Protein AF-A0A9D4CTN4-F1 (afdb_monomer_lite)

Sequence (71 aa):
MDISVSKYLSPGSSRTRANHSIKFLPLSTSTSYYRHSFFPSIIATWNNLPASIAESPDLVSFKRGLATTRF

Organism: Dreissena polymorpha (NCBI:txid45954)

pLDDT: mean 74.57, std 11.92, range [43.53, 91.69]

Radius of gyration: 13.39 Å; chains: 1; bounding box: 34×28×27 Å

Structure (mmCIF, N/CA/C/O backbone):
data_AF-A0A9D4CTN4-F1
#
_entry.id   AF-A0A9D4CTN4-F1
#
loop_
_atom_site.group_PDB
_atom_site.id
_atom_site.type_symbol
_atom_site.label_atom_id
_atom_site.label_alt_id
_atom_site.label_comp_id
_atom_site.label_asym_id
_atom_site.label_entity_id
_atom_site.label_seq_id
_atom_site.pdbx_PDB_ins_code
_atom_site.Cartn_x
_atom_site.Cartn_y
_atom_site.Cartn_z
_atom_site.occupancy
_atom_site.B_iso_or_equiv
_atom_site.auth_seq_id
_atom_site.auth_comp_id
_atom_site.auth_asym_id
_atom_site.auth_atom_id
_atom_site.pdbx_PDB_model_num
ATOM 1 N N . MET A 1 1 ? 18.526 -13.075 -2.475 1.00 43.53 1 MET A N 1
ATOM 2 C CA . MET A 1 1 ? 18.687 -11.624 -2.691 1.00 43.53 1 MET A CA 1
ATOM 3 C C . MET A 1 1 ? 17.712 -10.931 -1.768 1.00 43.53 1 MET A C 1
ATOM 5 O O . MET A 1 1 ? 16.521 -10.989 -2.039 1.00 43.53 1 MET A O 1
ATOM 9 N N . ASP A 1 2 ? 18.194 -10.388 -0.654 1.00 56.41 2 ASP A N 1
ATOM 10 C CA . ASP A 1 2 ? 17.336 -9.678 0.292 1.00 56.41 2 ASP A CA 1
ATOM 11 C C . ASP A 1 2 ? 17.272 -8.206 -0.128 1.00 56.41 2 ASP A C 1
ATOM 13 O O . ASP A 1 2 ? 18.295 -7.522 -0.234 1.00 56.41 2 ASP A O 1
ATOM 17 N N . ILE A 1 3 ? 16.085 -7.753 -0.514 1.00 62.06 3 ILE A N 1
ATOM 18 C CA . ILE A 1 3 ? 15.871 -6.403 -1.030 1.00 62.06 3 ILE A CA 1
ATOM 19 C C . ILE A 1 3 ? 15.559 -5.535 0.184 1.00 62.06 3 ILE A C 1
ATOM 21 O O . ILE A 1 3 ? 14.494 -5.665 0.777 1.00 62.06 3 ILE A O 1
ATOM 25 N N . SER A 1 4 ? 16.487 -4.651 0.558 1.00 67.69 4 SER A N 1
ATOM 26 C CA . SER A 1 4 ? 16.294 -3.763 1.709 1.00 67.69 4 SER A CA 1
ATOM 27 C C . SER A 1 4 ? 15.086 -2.850 1.490 1.00 67.69 4 SER A C 1
ATOM 29 O O . SER A 1 4 ? 15.157 -1.883 0.733 1.00 67.69 4 SER A O 1
ATOM 31 N N . VAL A 1 5 ? 13.970 -3.169 2.148 1.00 65.88 5 VAL A N 1
ATOM 32 C CA . VAL A 1 5 ? 12.672 -2.497 1.982 1.00 65.88 5 VAL A CA 1
ATOM 33 C C . VAL A 1 5 ? 12.777 -0.994 2.238 1.00 65.88 5 VAL A C 1
ATOM 35 O O . VAL A 1 5 ? 12.197 -0.209 1.495 1.00 65.88 5 VAL A O 1
ATOM 38 N N . SER A 1 6 ? 13.587 -0.576 3.212 1.00 68.50 6 SER A N 1
ATOM 39 C CA . SER A 1 6 ? 13.803 0.837 3.557 1.00 68.50 6 SER A CA 1
ATOM 40 C C . SER A 1 6 ? 14.495 1.651 2.459 1.00 68.50 6 SER A C 1
ATOM 42 O O . SER A 1 6 ? 14.416 2.876 2.462 1.00 68.50 6 SER A O 1
ATOM 44 N N . LYS A 1 7 ? 15.149 0.994 1.494 1.00 68.44 7 LYS A N 1
ATOM 45 C CA . LYS A 1 7 ? 15.734 1.651 0.317 1.00 68.44 7 LYS A CA 1
ATOM 46 C C . LYS A 1 7 ? 14.681 1.993 -0.745 1.00 68.44 7 LYS A C 1
ATOM 48 O O . LYS A 1 7 ? 14.932 2.851 -1.589 1.00 68.44 7 LYS A O 1
ATOM 53 N N . TYR A 1 8 ? 13.528 1.321 -0.717 1.00 68.19 8 TYR A N 1
ATOM 54 C CA . TYR A 1 8 ? 12.499 1.401 -1.760 1.00 68.19 8 TYR A CA 1
ATOM 55 C C . TYR A 1 8 ? 11.144 1.890 -1.256 1.00 68.19 8 TYR A C 1
ATOM 57 O O . TYR A 1 8 ? 10.352 2.371 -2.056 1.00 68.19 8 TYR A O 1
ATOM 65 N N . LEU A 1 9 ? 10.853 1.763 0.036 1.00 73.25 9 LEU A N 1
ATOM 66 C CA . LEU A 1 9 ? 9.600 2.191 0.641 1.00 73.25 9 LEU A CA 1
ATOM 67 C C . LEU A 1 9 ? 9.896 3.149 1.788 1.00 73.25 9 LEU A C 1
ATOM 69 O O . LEU A 1 9 ? 10.499 2.775 2.792 1.00 73.25 9 LEU A O 1
ATOM 73 N N . SER A 1 10 ? 9.409 4.376 1.640 1.00 77.62 10 SER A N 1
ATOM 74 C CA . SER A 1 10 ? 9.426 5.380 2.698 1.00 77.62 10 SER A CA 1
ATOM 75 C C . SER A 1 10 ? 8.000 5.578 3.209 1.00 77.62 10 SER A C 1
ATOM 77 O O . SER A 1 10 ? 7.114 5.867 2.394 1.00 77.62 10 SER A O 1
ATOM 79 N N . PRO A 1 11 ? 7.742 5.434 4.521 1.00 76.38 11 PRO A N 1
ATOM 80 C CA . PRO A 1 11 ? 6.437 5.734 5.097 1.00 76.38 11 PRO A CA 1
ATOM 81 C C . PRO A 1 11 ? 6.027 7.178 4.789 1.00 76.38 11 PRO A C 1
ATOM 83 O O . PRO A 1 11 ? 6.820 8.113 4.926 1.00 76.38 11 PRO A O 1
ATOM 86 N N . GLY A 1 12 ? 4.784 7.365 4.352 1.00 72.06 12 GLY A N 1
ATOM 87 C CA . GLY A 1 12 ? 4.215 8.689 4.144 1.00 72.06 12 GLY A CA 1
ATOM 88 C C . GLY A 1 12 ? 3.922 9.358 5.481 1.00 72.06 12 GLY A C 1
ATOM 89 O O . GLY A 1 12 ? 3.052 8.911 6.212 1.00 72.06 12 GLY A O 1
ATOM 90 N N . SER A 1 13 ? 4.619 10.453 5.789 1.00 65.06 13 SER A N 1
ATOM 91 C CA . SER A 1 13 ? 4.347 11.263 6.991 1.00 65.06 13 SER A CA 1
ATOM 92 C C . SER A 1 13 ? 3.191 12.263 6.787 1.00 65.06 13 SER A C 1
ATOM 94 O O . SER A 1 13 ? 2.576 12.743 7.739 1.00 65.06 13 SER A O 1
ATOM 96 N N . SER A 1 14 ? 2.850 12.582 5.531 1.00 59.22 14 SER A N 1
ATOM 97 C CA . SER A 1 14 ? 1.876 13.635 5.228 1.00 59.22 14 SER A CA 1
ATOM 98 C C . SER A 1 14 ? 0.429 13.135 5.291 1.00 59.22 14 SER A C 1
ATOM 100 O O . SER A 1 14 ? 0.011 12.286 4.505 1.00 59.22 14 SER A O 1
ATOM 102 N N . ARG A 1 15 ? -0.351 13.713 6.214 1.00 59.59 15 ARG A N 1
ATOM 103 C CA . ARG A 1 15 ? -1.787 13.438 6.425 1.00 59.59 15 ARG A CA 1
ATOM 104 C C . ARG A 1 15 ? -2.696 14.138 5.409 1.00 59.59 15 ARG A C 1
ATOM 106 O O . ARG A 1 15 ? -3.902 13.896 5.392 1.00 59.59 15 ARG A O 1
ATOM 113 N N . THR A 1 16 ? -2.161 15.020 4.568 1.00 53.41 16 THR A N 1
ATOM 114 C CA . THR A 1 16 ? -2.984 15.833 3.668 1.00 53.41 16 THR A CA 1
ATOM 115 C C . THR A 1 16 ? -3.476 14.969 2.505 1.00 53.41 16 THR A C 1
ATOM 117 O O . THR A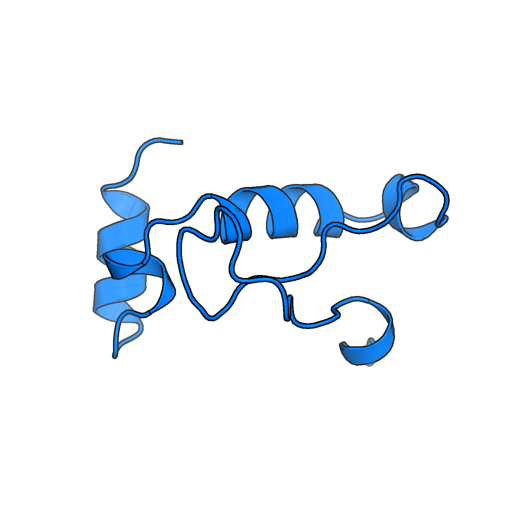 1 16 ? -2.694 14.589 1.638 1.00 53.41 16 THR A O 1
ATOM 120 N N . ARG A 1 17 ? -4.784 14.658 2.488 1.00 57.97 17 ARG A N 1
ATOM 121 C CA . ARG A 1 17 ? -5.461 13.755 1.524 1.00 57.97 17 ARG A CA 1
ATOM 122 C C . ARG A 1 17 ? -5.074 12.269 1.650 1.00 57.97 17 ARG A C 1
ATOM 124 O O . ARG A 1 17 ? -5.102 11.520 0.672 1.00 57.97 17 ARG A O 1
ATOM 131 N N . ALA A 1 18 ? -4.711 11.819 2.851 1.00 62.12 18 ALA A N 1
ATOM 132 C CA . ALA A 1 18 ? -4.464 10.404 3.115 1.00 62.12 18 ALA A CA 1
ATOM 133 C C . ALA A 1 18 ? -5.779 9.658 3.419 1.00 62.12 18 ALA A C 1
ATOM 135 O O . ALA A 1 18 ? -6.489 10.007 4.353 1.00 62.12 18 ALA A O 1
ATOM 136 N N . ASN A 1 19 ? -6.074 8.609 2.645 1.00 73.00 19 ASN A N 1
ATOM 137 C CA . ASN A 1 19 ? -7.210 7.707 2.875 1.00 73.00 19 ASN A CA 1
ATOM 138 C C . ASN A 1 19 ? -7.020 6.806 4.105 1.00 73.00 19 ASN A C 1
ATOM 140 O O . ASN A 1 19 ? -8.006 6.254 4.571 1.00 73.00 19 ASN A O 1
ATOM 144 N N . HIS A 1 20 ? -5.780 6.629 4.586 1.00 83.19 20 HIS A N 1
ATOM 145 C CA . HIS A 1 20 ? -5.397 5.809 5.742 1.00 83.19 20 HIS A CA 1
ATOM 146 C C . HIS A 1 20 ? -3.976 6.165 6.221 1.00 83.19 20 HIS A C 1
ATOM 148 O O . HIS A 1 20 ? -3.223 6.832 5.505 1.00 83.19 20 HIS A O 1
ATOM 154 N N . SER A 1 21 ? -3.613 5.724 7.425 1.00 79.31 21 SER A N 1
ATOM 155 C CA . SER A 1 21 ? -2.355 6.017 8.129 1.00 79.31 21 SER A CA 1
ATOM 156 C C . SER A 1 21 ? -1.142 5.249 7.597 1.00 79.31 21 SER A C 1
ATOM 158 O O . SER A 1 21 ? -0.024 5.750 7.653 1.00 79.31 21 SER A O 1
ATOM 160 N N . ILE A 1 22 ? -1.349 4.063 7.023 1.00 82.19 22 ILE A N 1
ATOM 161 C CA 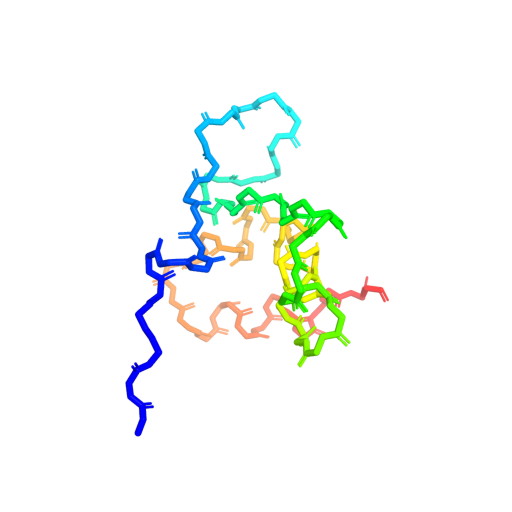. ILE A 1 22 ? -0.266 3.173 6.566 1.00 82.19 22 ILE A CA 1
ATOM 162 C C . ILE A 1 22 ? 0.170 3.396 5.104 1.00 82.19 22 ILE A C 1
ATOM 164 O O . ILE A 1 22 ? 0.482 2.444 4.395 1.00 82.19 22 ILE A O 1
ATOM 168 N N . LYS A 1 23 ? 0.166 4.638 4.603 1.00 80.38 23 LYS A N 1
ATOM 169 C CA . LYS A 1 23 ? 0.557 4.948 3.211 1.00 80.38 23 LYS A CA 1
ATOM 170 C C . LYS A 1 23 ? 2.072 4.991 3.004 1.00 80.38 23 LYS A C 1
ATOM 172 O O . LYS A 1 23 ? 2.836 5.323 3.909 1.00 80.38 23 LYS A O 1
ATOM 177 N N . PHE A 1 24 ? 2.493 4.753 1.764 1.00 81.94 24 PHE A N 1
ATOM 178 C CA . PHE A 1 24 ? 3.878 4.949 1.325 1.00 81.94 24 PHE A CA 1
ATOM 179 C C . PHE A 1 24 ? 4.009 6.210 0.472 1.00 81.94 24 PHE A C 1
ATOM 181 O O . PHE A 1 24 ? 3.077 6.590 -0.241 1.00 81.94 24 PHE A O 1
ATOM 188 N N . LEU A 1 25 ? 5.168 6.865 0.519 1.00 79.25 25 LEU A N 1
ATOM 189 C CA . LEU A 1 25 ? 5.455 7.972 -0.390 1.00 79.25 25 LEU A CA 1
ATOM 190 C C . LEU A 1 25 ? 5.504 7.452 -1.836 1.00 79.25 25 LEU A C 1
ATOM 192 O O . LEU A 1 25 ? 6.147 6.429 -2.090 1.00 79.25 25 LEU A O 1
ATOM 196 N N . PRO A 1 26 ? 4.843 8.130 -2.793 1.00 71.25 26 PRO A N 1
ATOM 197 C CA . PRO A 1 26 ? 4.985 7.779 -4.196 1.00 71.25 26 PRO A CA 1
ATOM 198 C C . PRO A 1 26 ? 6.453 7.924 -4.604 1.00 71.25 26 PRO A C 1
ATOM 200 O O . PRO A 1 26 ? 7.099 8.932 -4.314 1.00 71.25 26 PRO A O 1
ATOM 203 N N . LEU A 1 27 ? 6.982 6.895 -5.265 1.00 70.69 27 LEU A N 1
ATOM 204 C CA . LEU A 1 27 ? 8.347 6.918 -5.773 1.00 70.69 27 LEU A CA 1
ATOM 205 C C . LEU A 1 27 ? 8.481 7.996 -6.848 1.00 70.69 27 LEU A C 1
ATOM 207 O O . LEU A 1 27 ? 7.609 8.140 -7.704 1.00 70.69 27 LEU A O 1
ATOM 211 N N . SER A 1 28 ? 9.580 8.749 -6.810 1.00 63.59 28 SER A N 1
ATOM 212 C CA . SER A 1 28 ? 9.876 9.732 -7.849 1.00 63.59 28 SER A CA 1
ATOM 213 C C . SER A 1 28 ? 10.127 9.028 -9.184 1.00 63.59 28 SER A C 1
ATOM 215 O O . SER A 1 28 ? 10.869 8.045 -9.255 1.00 63.59 28 SER A O 1
ATOM 217 N N . THR A 1 29 ? 9.546 9.567 -10.256 1.00 61.88 29 THR A N 1
ATOM 218 C CA . THR A 1 29 ? 9.706 9.097 -11.644 1.00 61.88 29 THR A CA 1
ATOM 219 C C . THR A 1 29 ? 11.151 9.164 -12.147 1.00 61.88 29 THR A C 1
ATOM 221 O O . THR A 1 29 ? 11.483 8.538 -13.149 1.00 61.88 29 THR A O 1
ATOM 224 N N . SER A 1 30 ? 12.024 9.894 -11.444 1.00 60.59 30 SER A N 1
ATOM 225 C CA . SER A 1 30 ? 13.445 10.065 -11.772 1.00 60.59 30 SER A CA 1
ATOM 226 C C . SER A 1 30 ? 14.323 8.866 -11.368 1.0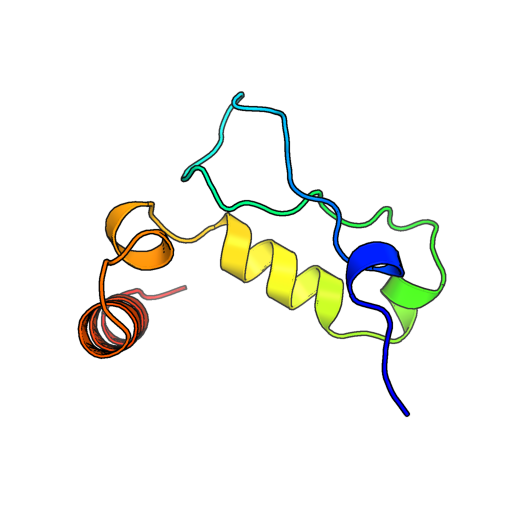0 60.59 30 SER A C 1
ATOM 228 O O . SER A 1 30 ? 15.457 8.727 -11.826 1.00 60.59 30 SER A O 1
ATOM 230 N N . THR A 1 31 ? 13.835 7.961 -10.516 1.00 60.28 31 THR A N 1
ATOM 231 C CA . THR A 1 31 ? 14.658 6.848 -10.022 1.00 60.28 31 THR A CA 1
ATOM 232 C C . THR A 1 31 ? 14.555 5.631 -10.947 1.00 60.28 31 THR A C 1
ATOM 234 O O . THR A 1 31 ? 13.453 5.228 -11.307 1.00 60.28 31 THR A O 1
ATOM 237 N N . SER A 1 32 ? 15.677 4.989 -11.309 1.00 57.03 32 SER A N 1
ATOM 238 C CA . SER A 1 32 ? 15.686 3.857 -12.266 1.00 57.03 32 SER A CA 1
ATOM 239 C C . SER A 1 32 ? 14.795 2.673 -11.850 1.00 57.03 32 SER A C 1
ATOM 241 O O . SER A 1 32 ? 14.335 1.912 -12.700 1.00 57.03 32 SER A O 1
ATOM 243 N N . TYR A 1 33 ? 14.465 2.562 -10.560 1.00 57.47 33 TYR A N 1
ATOM 244 C CA . TYR A 1 33 ? 13.513 1.587 -10.022 1.00 57.47 33 TYR A CA 1
ATOM 245 C C . TYR A 1 33 ? 12.074 1.788 -10.522 1.00 57.47 33 TYR A C 1
ATOM 247 O O . TYR A 1 33 ? 11.313 0.826 -10.565 1.00 57.47 33 TYR A O 1
ATOM 255 N N . TYR A 1 34 ? 11.711 3.004 -10.944 1.00 57.50 34 TYR A N 1
ATOM 256 C CA . TYR A 1 34 ? 10.419 3.310 -11.563 1.00 57.50 34 TYR A CA 1
ATOM 257 C C . TYR A 1 34 ? 10.259 2.614 -12.924 1.00 57.50 34 TYR A C 1
ATOM 259 O O . TYR A 1 34 ? 9.149 2.309 -13.345 1.00 57.50 34 TYR A O 1
ATOM 267 N N . ARG A 1 35 ? 11.379 2.334 -13.605 1.00 57.84 35 ARG A N 1
ATOM 268 C CA . ARG A 1 35 ? 11.408 1.780 -14.966 1.00 57.84 35 ARG A CA 1
ATOM 269 C C . ARG A 1 35 ? 11.404 0.249 -15.007 1.00 57.84 35 ARG A C 1
ATOM 271 O O . ARG A 1 35 ? 11.064 -0.322 -16.036 1.00 57.84 35 ARG A O 1
ATOM 278 N N . HIS A 1 36 ? 11.778 -0.405 -13.906 1.00 60.09 36 HIS A N 1
ATOM 279 C CA . HIS A 1 36 ? 11.989 -1.859 -13.852 1.00 60.09 36 HIS A CA 1
ATOM 280 C C . HIS A 1 36 ? 11.223 -2.568 -12.731 1.00 60.09 36 HIS A C 1
ATOM 282 O O . HIS A 1 36 ? 11.466 -3.748 -12.492 1.00 60.09 36 HIS A O 1
ATOM 288 N N . SER A 1 37 ? 10.321 -1.883 -12.024 1.00 66.25 37 SER A N 1
ATOM 289 C CA . SER A 1 37 ? 9.586 -2.495 -10.921 1.00 66.25 37 SER A CA 1
ATOM 290 C C . SER A 1 37 ? 8.089 -2.230 -10.967 1.00 66.25 37 SER A C 1
ATOM 292 O O . SER A 1 37 ? 7.637 -1.174 -11.397 1.00 66.25 37 SER A O 1
ATOM 294 N N . PHE A 1 38 ? 7.325 -3.182 -10.433 1.00 70.75 38 PHE A N 1
ATOM 295 C CA . PHE A 1 38 ? 5.900 -3.046 -10.146 1.00 70.75 38 PHE A CA 1
ATOM 296 C C . PHE A 1 38 ? 5.626 -2.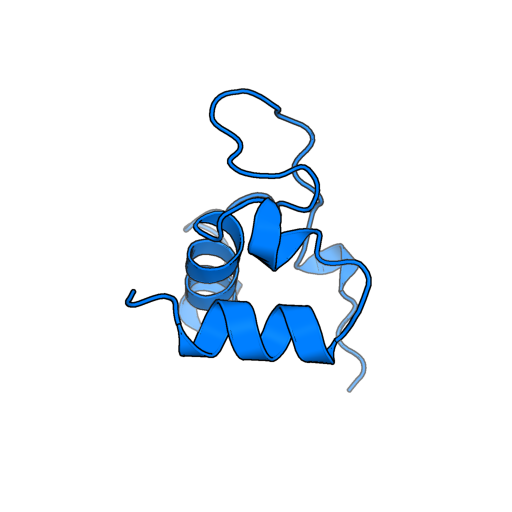141 -8.933 1.00 70.75 38 PHE A C 1
ATOM 298 O O . PHE A 1 38 ? 4.472 -1.777 -8.700 1.00 70.75 38 PHE A O 1
ATOM 305 N N . PHE A 1 39 ? 6.657 -1.735 -8.175 1.00 72.12 39 PHE A N 1
ATOM 306 C CA . PHE A 1 39 ? 6.498 -0.923 -6.961 1.00 72.12 39 PHE A CA 1
ATOM 307 C C . PHE A 1 39 ? 5.660 0.348 -7.156 1.00 72.12 39 PHE A C 1
ATOM 309 O O . PHE A 1 39 ? 4.777 0.559 -6.331 1.00 72.12 39 PHE A O 1
ATOM 316 N N . PRO A 1 40 ? 5.820 1.166 -8.217 1.00 75.69 40 PRO A N 1
ATOM 317 C CA . PRO A 1 40 ? 4.978 2.349 -8.398 1.00 75.69 40 PRO A CA 1
ATOM 318 C C . PRO A 1 40 ? 3.490 2.003 -8.528 1.00 75.69 40 PRO A C 1
ATOM 320 O O . PRO A 1 40 ? 2.655 2.637 -7.887 1.00 75.69 40 PRO A O 1
ATOM 323 N N . SER A 1 41 ? 3.161 0.957 -9.296 1.00 77.62 41 SER A N 1
ATOM 324 C CA . SER A 1 41 ? 1.775 0.499 -9.478 1.00 77.62 41 SER A CA 1
ATOM 325 C C . SER A 1 41 ? 1.176 -0.077 -8.191 1.00 77.62 41 SER A C 1
ATOM 327 O O . SER A 1 41 ? 0.027 0.210 -7.851 1.00 77.62 41 SER A O 1
ATOM 329 N N . ILE A 1 42 ? 1.976 -0.821 -7.422 1.00 82.12 42 ILE A N 1
ATOM 330 C CA . ILE A 1 42 ? 1.558 -1.409 -6.147 1.00 82.12 42 ILE A CA 1
ATOM 331 C C . ILE A 1 42 ? 1.360 -0.314 -5.097 1.00 82.12 42 ILE A C 1
ATOM 333 O O . ILE A 1 42 ? 0.334 -0.306 -4.426 1.00 82.12 42 ILE A O 1
ATOM 337 N N . ILE A 1 43 ? 2.287 0.643 -4.987 1.00 81.31 43 ILE A N 1
ATOM 338 C CA . ILE A 1 43 ? 2.176 1.784 -4.064 1.00 81.31 43 ILE A CA 1
ATOM 339 C C . ILE A 1 43 ? 0.952 2.633 -4.411 1.00 81.31 43 ILE A C 1
ATOM 341 O O . ILE A 1 43 ? 0.222 3.042 -3.511 1.00 81.31 43 ILE A O 1
ATOM 345 N N . ALA A 1 44 ? 0.690 2.871 -5.700 1.00 81.50 44 ALA A N 1
ATOM 346 C CA . ALA A 1 44 ? -0.504 3.588 -6.136 1.00 81.50 44 ALA A CA 1
ATOM 347 C C . ALA A 1 44 ? -1.788 2.843 -5.742 1.00 81.50 44 ALA A C 1
ATOM 349 O O . ALA A 1 44 ? -2.707 3.455 -5.203 1.00 81.50 44 ALA A O 1
ATOM 350 N N . THR A 1 45 ? -1.836 1.527 -5.953 1.00 83.19 45 THR A N 1
ATOM 351 C CA . THR A 1 45 ? -2.992 0.698 -5.577 1.00 83.19 45 THR A CA 1
ATOM 352 C C . THR A 1 45 ? -3.199 0.703 -4.063 1.00 83.19 45 THR A C 1
ATOM 354 O O . THR A 1 45 ? -4.289 1.011 -3.592 1.00 83.19 45 THR A O 1
ATOM 357 N N . TRP A 1 46 ? -2.133 0.459 -3.298 1.00 85.81 46 TRP A N 1
ATOM 358 C CA . TRP A 1 46 ? -2.139 0.469 -1.837 1.00 85.81 46 TRP A CA 1
ATOM 359 C C . TRP A 1 46 ? -2.617 1.805 -1.272 1.00 85.81 46 TRP A C 1
ATOM 361 O O . TRP A 1 46 ? -3.534 1.841 -0.463 1.00 85.81 46 TRP A O 1
ATOM 371 N N . ASN A 1 47 ? -2.064 2.919 -1.756 1.00 84.81 47 ASN A N 1
ATOM 372 C CA . ASN A 1 47 ? -2.443 4.249 -1.292 1.00 84.81 47 ASN A CA 1
ATOM 373 C C . ASN A 1 47 ? -3.880 4.640 -1.671 1.00 84.81 47 ASN A C 1
ATOM 375 O O . ASN A 1 47 ? -4.411 5.591 -1.098 1.00 84.81 47 ASN A O 1
ATOM 379 N N . ASN A 1 48 ? -4.507 3.978 -2.639 1.00 84.25 48 ASN A N 1
ATOM 380 C CA . ASN A 1 48 ? -5.906 4.226 -2.979 1.00 84.25 48 ASN A CA 1
ATOM 381 C C . ASN A 1 48 ? -6.878 3.377 -2.151 1.00 84.25 48 ASN A C 1
ATOM 383 O O . ASN A 1 48 ? -8.080 3.637 -2.199 1.00 84.25 48 ASN A O 1
ATOM 387 N N . LEU A 1 49 ? -6.385 2.428 -1.348 1.00 86.69 49 LEU A N 1
ATOM 388 C CA . LEU A 1 49 ? -7.239 1.630 -0.479 1.00 86.69 49 LEU A CA 1
ATOM 389 C C . LEU A 1 49 ? -7.988 2.515 0.537 1.00 86.69 49 LEU A C 1
ATOM 391 O O . LEU A 1 49 ? -7.438 3.495 1.048 1.00 86.69 49 LEU A O 1
ATOM 395 N N . PRO A 1 50 ? -9.2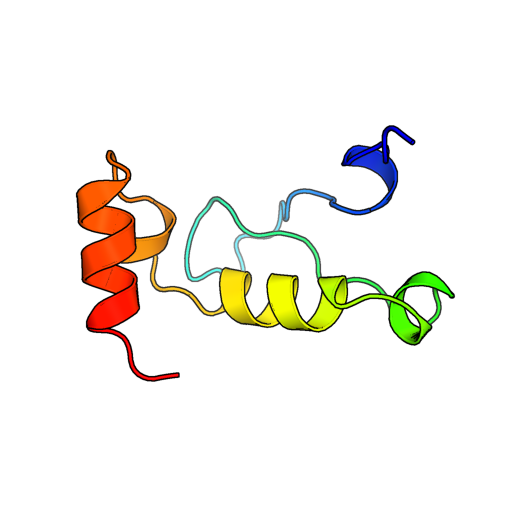45 2.183 0.861 1.00 86.94 50 PRO A N 1
ATOM 396 C CA . PRO A 1 50 ? -9.939 2.749 2.013 1.00 86.94 50 PRO A CA 1
ATOM 397 C C . PRO A 1 50 ? -9.268 2.348 3.336 1.00 86.94 50 PRO A C 1
ATOM 399 O O . PRO A 1 50 ? -8.794 1.217 3.464 1.00 86.94 50 PRO A O 1
ATOM 402 N N . ALA A 1 51 ? -9.310 3.219 4.353 1.00 84.56 51 ALA A N 1
ATOM 403 C CA . ALA A 1 51 ? -8.829 2.894 5.704 1.00 84.56 51 ALA A CA 1
ATOM 404 C C . ALA A 1 51 ? -9.459 1.635 6.292 1.00 84.56 51 ALA A C 1
ATOM 406 O O . ALA A 1 51 ? -8.747 0.825 6.870 1.00 84.56 51 ALA A O 1
ATOM 407 N N . SER A 1 52 ? -10.762 1.425 6.085 1.00 84.19 52 SER A N 1
ATOM 408 C CA . SER A 1 52 ? -11.471 0.239 6.584 1.00 84.19 52 SER A CA 1
ATOM 409 C C . SER A 1 52 ? -10.870 -1.081 6.098 1.00 84.19 52 SER A C 1
ATOM 411 O O . SER A 1 52 ? -11.021 -2.105 6.759 1.00 84.19 52 SER A O 1
ATOM 413 N N . ILE A 1 53 ? -10.200 -1.054 4.945 1.00 86.88 53 ILE A N 1
ATOM 414 C CA . ILE A 1 53 ? -9.551 -2.218 4.353 1.00 86.88 53 ILE A CA 1
ATOM 415 C C . ILE A 1 53 ? -8.080 -2.215 4.732 1.00 86.88 53 ILE A C 1
ATOM 417 O O . ILE A 1 53 ? -7.623 -3.183 5.318 1.00 86.88 53 ILE A O 1
ATOM 421 N N . ALA A 1 54 ? -7.347 -1.138 4.441 1.00 86.81 54 ALA A N 1
ATOM 422 C CA . ALA A 1 54 ? -5.907 -1.080 4.681 1.00 86.81 54 ALA A CA 1
ATOM 423 C C . ALA A 1 54 ? -5.559 -1.329 6.160 1.00 86.81 54 ALA A C 1
ATOM 425 O O . ALA A 1 54 ? -4.639 -2.083 6.461 1.00 86.81 54 ALA A O 1
ATOM 426 N N . GLU A 1 55 ? -6.323 -0.743 7.080 1.00 87.44 55 GLU A N 1
ATOM 427 C CA . GLU A 1 55 ? -6.099 -0.820 8.529 1.00 87.44 55 GLU A CA 1
ATOM 428 C C . GLU A 1 55 ? -6.916 -1.930 9.201 1.00 87.44 55 GLU A C 1
ATOM 430 O O . GLU A 1 55 ? -7.124 -1.906 10.415 1.00 87.44 55 GLU A O 1
ATOM 435 N N . SER A 1 56 ? -7.413 -2.903 8.433 1.00 88.50 56 SER A N 1
ATOM 436 C CA . SER A 1 56 ? -8.167 -4.012 9.009 1.00 88.50 56 SER A CA 1
ATOM 437 C C . SER A 1 56 ? -7.310 -4.780 10.031 1.00 88.50 56 SER A C 1
ATOM 439 O O . SER A 1 56 ? -6.135 -5.042 9.757 1.00 88.50 56 SER A O 1
ATOM 441 N N . PRO A 1 57 ? -7.883 -5.203 11.169 1.00 88.44 57 PRO A N 1
ATOM 442 C CA . PRO A 1 57 ? -7.128 -5.829 12.255 1.00 88.44 57 PRO A CA 1
ATOM 443 C C . PRO A 1 57 ? -6.629 -7.239 11.917 1.00 88.44 57 PRO A C 1
ATOM 445 O O . PRO A 1 57 ? -5.723 -7.747 12.575 1.00 88.44 57 PRO A O 1
ATOM 448 N N . ASP A 1 58 ? -7.220 -7.887 10.911 1.00 90.44 58 ASP A N 1
ATOM 449 C CA . ASP A 1 58 ? -6.922 -9.263 10.549 1.00 90.44 58 ASP A CA 1
ATOM 450 C C . ASP A 1 58 ? -6.842 -9.471 9.028 1.00 90.44 58 ASP A C 1
ATOM 452 O O . ASP A 1 58 ? -7.482 -8.789 8.224 1.00 90.44 58 ASP A O 1
ATOM 456 N N . LEU A 1 59 ? -6.046 -10.466 8.630 1.00 89.06 59 LEU A N 1
ATOM 457 C CA . LEU A 1 59 ? -5.778 -10.780 7.225 1.00 89.06 59 LEU A CA 1
ATOM 458 C C . LEU A 1 59 ? -7.037 -11.237 6.464 1.00 89.06 59 LEU A C 1
ATOM 460 O O . LEU A 1 59 ? -7.119 -11.085 5.244 1.00 89.06 59 LEU A O 1
ATOM 464 N N . VAL A 1 60 ? -8.005 -11.847 7.151 1.00 91.69 60 VAL A N 1
ATOM 465 C CA . VAL A 1 60 ? -9.219 -12.376 6.515 1.00 91.69 60 VAL A CA 1
ATOM 466 C C . VAL A 1 60 ? -10.139 -11.220 6.126 1.00 91.69 60 VAL A C 1
ATOM 468 O O . VAL A 1 60 ? -10.620 -11.178 4.992 1.00 91.69 60 VAL A O 1
ATOM 471 N N . SER A 1 61 ? -10.320 -10.257 7.025 1.00 88.06 61 SER A N 1
ATOM 472 C CA . SER A 1 61 ? -11.040 -9.004 6.813 1.00 88.06 61 SER A CA 1
ATOM 473 C C . SER A 1 61 ? -10.387 -8.174 5.716 1.00 88.06 61 SER A C 1
ATOM 475 O O . SER A 1 61 ? -11.093 -7.734 4.808 1.00 88.06 61 SER A O 1
ATOM 477 N N . PHE A 1 62 ? -9.052 -8.070 5.710 1.00 89.38 62 PHE A N 1
ATOM 478 C CA . PHE A 1 62 ? -8.306 -7.434 4.619 1.00 89.38 62 PHE A CA 1
ATOM 479 C C . PHE A 1 62 ? -8.660 -8.047 3.256 1.00 89.38 62 PHE A C 1
ATOM 481 O O . PHE A 1 62 ? -9.084 -7.353 2.330 1.00 89.38 62 PHE A O 1
ATOM 488 N N . LYS A 1 63 ? -8.538 -9.378 3.138 1.00 90.38 63 LYS A N 1
ATOM 489 C CA . LYS A 1 63 ? -8.803 -10.115 1.891 1.00 90.38 63 LYS A CA 1
ATOM 490 C C . LYS A 1 63 ? -10.254 -9.980 1.431 1.00 90.38 63 LYS A C 1
ATOM 492 O O . LYS A 1 63 ? -10.497 -9.805 0.239 1.00 90.38 63 LYS A O 1
ATOM 497 N N . ARG A 1 64 ? -11.215 -10.043 2.358 1.00 90.44 64 ARG A N 1
ATOM 498 C CA . ARG A 1 64 ? -12.644 -9.845 2.057 1.00 90.44 64 ARG A CA 1
ATOM 499 C C . ARG A 1 64 ? -12.928 -8.421 1.584 1.00 90.44 64 ARG A C 1
ATOM 501 O O . ARG A 1 64 ? -13.654 -8.246 0.606 1.00 90.44 64 ARG A O 1
ATOM 508 N N . GLY A 1 65 ? -12.324 -7.428 2.235 1.00 86.81 65 GLY A N 1
ATOM 509 C CA . GLY A 1 65 ? -12.411 -6.026 1.836 1.00 86.81 65 GLY A CA 1
ATOM 510 C C . GLY A 1 65 ? -11.895 -5.821 0.415 1.00 86.81 65 GLY A C 1
ATOM 511 O O . GLY A 1 65 ? -12.608 -5.271 -0.423 1.00 86.81 65 GLY A O 1
ATOM 512 N N . LEU A 1 66 ? -10.711 -6.356 0.103 1.00 87.19 66 LEU A N 1
ATOM 513 C CA . LEU A 1 66 ? -10.151 -6.305 -1.249 1.00 87.19 66 LEU A CA 1
ATOM 514 C C . LEU A 1 66 ? -11.042 -6.983 -2.292 1.00 87.19 66 LEU A C 1
ATOM 516 O O . LEU A 1 66 ? -11.269 -6.401 -3.343 1.00 87.19 66 LEU A O 1
ATOM 520 N N . ALA A 1 67 ? -11.578 -8.172 -2.005 1.00 86.62 67 ALA A N 1
ATOM 521 C CA . ALA A 1 67 ? -12.452 -8.889 -2.938 1.00 86.62 67 ALA A CA 1
ATOM 522 C C . ALA A 1 67 ? -13.767 -8.142 -3.232 1.00 86.62 67 ALA A C 1
ATOM 524 O O . ALA A 1 67 ? -14.359 -8.321 -4.293 1.00 86.62 67 ALA A O 1
ATOM 525 N N . THR A 1 68 ? -14.217 -7.306 -2.294 1.00 85.12 68 THR A N 1
ATOM 526 C CA . THR A 1 68 ? -15.432 -6.489 -2.434 1.00 85.12 68 THR A CA 1
ATOM 527 C C . THR A 1 68 ? -15.151 -5.161 -3.145 1.00 85.12 68 THR A C 1
ATOM 529 O O . THR A 1 68 ? -16.048 -4.569 -3.743 1.00 85.12 68 THR A O 1
ATOM 532 N N . THR A 1 69 ? -13.907 -4.681 -3.097 1.00 76.19 69 THR A N 1
ATOM 533 C CA . THR A 1 69 ? -13.516 -3.388 -3.669 1.00 76.19 69 THR A CA 1
ATOM 534 C C . THR A 1 69 ? -13.214 -3.555 -5.147 1.00 76.19 69 THR A C 1
ATOM 536 O O . THR A 1 69 ? -12.344 -4.331 -5.533 1.00 76.19 69 THR A O 1
ATOM 539 N N . ARG A 1 70 ? -13.929 -2.814 -5.993 1.00 63.84 70 ARG A N 1
ATOM 540 C CA . ARG A 1 70 ? -13.667 -2.776 -7.432 1.00 63.84 70 ARG A CA 1
ATOM 541 C C . ARG A 1 70 ? -12.762 -1.577 -7.720 1.00 63.84 70 ARG A C 1
ATOM 543 O 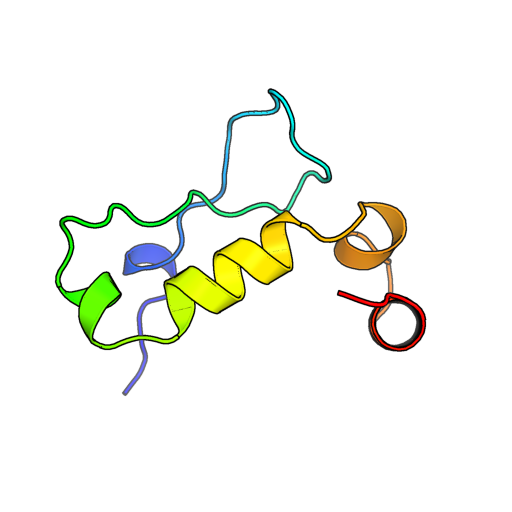O . ARG A 1 70 ? -13.174 -0.450 -7.455 1.00 63.84 70 ARG A O 1
ATOM 550 N N . PHE A 1 71 ? -11.542 -1.841 -8.185 1.00 58.75 71 PHE A N 1
ATOM 551 C CA . PHE A 1 71 ? -10.571 -0.829 -8.624 1.00 58.75 71 PHE A CA 1
ATOM 552 C C . PHE A 1 71 ? -10.752 -0.497 -10.103 1.00 58.75 71 PHE A C 1
ATOM 554 O O . PHE A 1 71 ? -11.146 -1.418 -10.859 1.00 58.75 71 PHE A O 1
#

Secondary structure (DSSP, 8-state):
----GGGT--B----TT-SSSS-BPPPPTTSTHHHH-SHHHHHHHHHHS-HHHHT-SSHHHHHHHHHH---

Foldseek 3Di:
DDDPVVVPWDADPDPVPFLARRATDQDDPPDCCVVPDCSNVVSVVLRPDHHQQNVPPDPVSNVVSVVPDDD